Protein AF-A0A0E3ZX49-F1 (afdb_monomer_lite)

Fol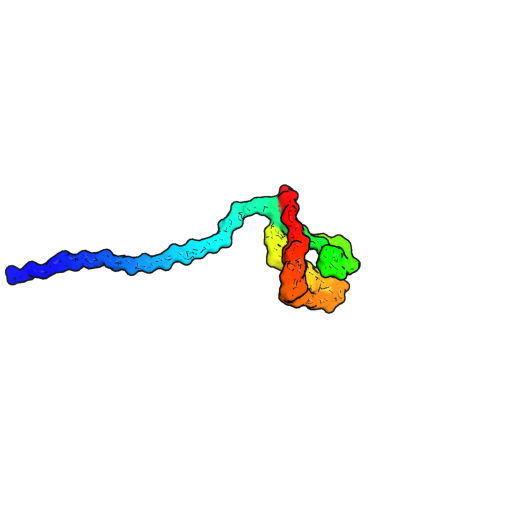dseek 3Di:
DDDDDDDDPPDDDDDPPPDDDDPDDDQWKKKFAVVVLVDPDRDIAIDPDLVNSLVVVQVCCCPPVVDHCDVVSSVVRSVRIDTDRD

pLDDT: mean 75.75, std 14.49, range [48.06, 90.0]

Structure (mmCIF, N/CA/C/O backbone):
data_AF-A0A0E3ZX49-F1
#
_entry.id   AF-A0A0E3ZX49-F1
#
loop_
_atom_site.group_PDB
_atom_site.id
_atom_site.type_symbol
_atom_site.label_atom_id
_atom_site.label_alt_id
_atom_site.label_comp_id
_atom_site.label_asym_id
_atom_site.label_entity_id
_atom_site.label_seq_id
_atom_site.pdbx_PDB_ins_code
_atom_site.Cartn_x
_atom_site.Cartn_y
_atom_site.Cartn_z
_atom_site.occupancy
_atom_site.B_iso_or_equiv
_atom_site.auth_seq_id
_atom_site.auth_comp_id
_atom_site.auth_asym_id
_atom_site.auth_atom_id
_atom_site.pdbx_PDB_model_num
ATOM 1 N N . MET A 1 1 ? -60.292 46.995 22.187 1.00 53.12 1 MET A N 1
ATOM 2 C CA . MET A 1 1 ? -59.054 47.619 22.697 1.00 53.12 1 MET A CA 1
ATOM 3 C C . MET A 1 1 ? -58.314 46.624 23.582 1.00 53.12 1 MET A C 1
ATOM 5 O O . MET A 1 1 ? -58.605 46.565 24.762 1.00 53.12 1 MET A O 1
ATOM 9 N N . TYR A 1 2 ? -57.382 45.844 23.040 1.00 48.06 2 TYR A N 1
ATOM 10 C CA . TYR A 1 2 ? -56.096 45.624 23.704 1.00 48.06 2 TYR A CA 1
ATOM 11 C C . TYR A 1 2 ? -55.120 45.072 22.672 1.00 48.06 2 TYR A C 1
ATOM 13 O O . TYR A 1 2 ? -55.364 44.065 22.015 1.00 48.06 2 TYR A O 1
ATOM 21 N N . ARG A 1 3 ? -54.074 45.858 22.467 1.00 54.31 3 ARG A N 1
ATOM 22 C CA . ARG A 1 3 ? -53.011 45.702 21.490 1.00 54.31 3 ARG A CA 1
ATOM 23 C C . ARG A 1 3 ? -51.945 44.856 22.169 1.00 54.31 3 ARG A C 1
ATOM 25 O O . ARG A 1 3 ? -51.405 45.291 23.182 1.00 54.31 3 ARG A O 1
ATOM 32 N N . GLN A 1 4 ? -51.643 43.683 21.633 1.00 60.09 4 GLN A N 1
ATOM 33 C CA . GLN A 1 4 ? -50.444 42.951 22.020 1.00 60.09 4 GLN A CA 1
ATOM 34 C C . GLN A 1 4 ? -49.654 42.516 20.787 1.00 60.09 4 GLN A C 1
ATOM 36 O O . GLN A 1 4 ? -50.223 42.397 19.701 1.00 60.09 4 GLN A O 1
ATOM 41 N N . PRO A 1 5 ? -48.323 42.470 20.930 1.00 54.34 5 PRO A N 1
ATOM 42 C CA . PRO A 1 5 ? -47.425 43.071 19.966 1.00 54.34 5 PRO A CA 1
ATOM 43 C C . PRO A 1 5 ? -46.754 42.031 19.074 1.00 54.34 5 PRO A C 1
ATOM 45 O O . PRO A 1 5 ? -46.643 40.857 19.407 1.00 54.34 5 PRO A O 1
ATOM 48 N N . THR A 1 6 ? -46.293 42.525 17.931 1.00 58.28 6 THR A N 1
ATOM 49 C CA . THR A 1 6 ? -45.397 41.882 16.970 1.00 58.28 6 THR A CA 1
ATOM 50 C C . THR A 1 6 ? -44.319 41.045 17.659 1.00 58.28 6 THR A C 1
ATOM 52 O O . THR A 1 6 ? -43.350 41.590 18.191 1.00 58.28 6 THR A O 1
ATOM 55 N N . ILE A 1 7 ? -44.480 39.720 17.629 1.00 62.59 7 ILE A N 1
ATOM 56 C CA . ILE A 1 7 ? -43.449 38.783 18.066 1.00 62.59 7 ILE A CA 1
ATOM 57 C C . ILE A 1 7 ? -42.445 38.656 16.925 1.00 62.59 7 ILE A C 1
ATOM 59 O O . ILE A 1 7 ? -42.663 37.996 15.911 1.00 62.59 7 ILE A O 1
ATOM 63 N N . TYR A 1 8 ? -41.348 39.366 17.125 1.00 51.84 8 TYR A N 1
ATOM 64 C CA . TYR A 1 8 ? -40.082 39.230 16.436 1.00 51.84 8 TYR A CA 1
ATOM 65 C C . TYR A 1 8 ? -39.565 37.797 16.662 1.00 51.84 8 TYR A C 1
ATOM 67 O O . TYR A 1 8 ? -39.119 37.466 17.758 1.00 51.84 8 TYR A O 1
ATOM 75 N N . LEU A 1 9 ? -39.644 36.927 15.653 1.00 60.62 9 LEU A N 1
ATOM 76 C CA . LEU A 1 9 ? -39.003 35.608 15.678 1.00 60.62 9 LEU A CA 1
ATOM 77 C C . LEU A 1 9 ? -37.797 35.617 14.738 1.00 60.62 9 LEU A C 1
ATOM 79 O O . LEU A 1 9 ? -37.826 35.062 13.646 1.00 60.62 9 LEU A O 1
ATOM 83 N N . ASN A 1 10 ? -36.710 36.228 15.209 1.00 51.97 10 ASN A N 1
ATOM 84 C CA . ASN A 1 10 ? -35.368 35.841 14.787 1.00 51.97 10 ASN A CA 1
ATOM 85 C C . ASN A 1 10 ? -35.003 34.561 15.544 1.00 51.97 10 ASN A C 1
ATOM 87 O O . ASN A 1 10 ? -34.415 34.620 16.624 1.00 51.97 10 ASN A O 1
ATOM 91 N N . PHE A 1 11 ? -35.376 33.406 14.992 1.00 56.41 11 PHE A N 1
ATOM 92 C CA . PHE A 1 11 ? -34.892 32.117 15.475 1.00 56.41 11 PHE A CA 1
ATOM 93 C C . PHE A 1 11 ? -33.744 31.629 14.601 1.00 56.41 11 PHE A C 1
ATOM 95 O O . PHE A 1 11 ? -33.904 31.142 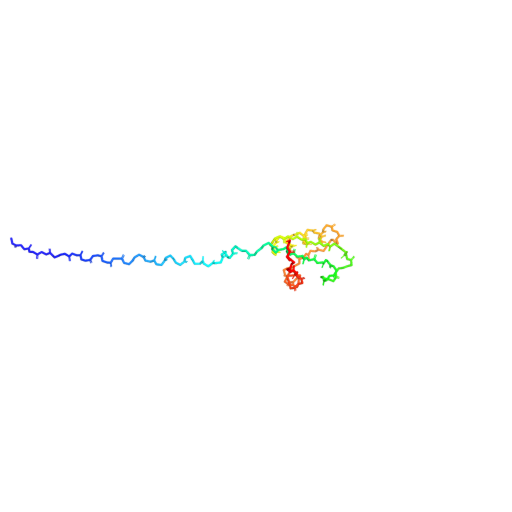13.484 1.00 56.41 11 PHE A O 1
ATOM 102 N N . LEU A 1 12 ? -32.565 31.798 15.188 1.00 58.41 12 LEU A N 1
ATOM 103 C CA . LEU A 1 12 ? -31.305 31.158 14.865 1.00 58.41 12 LEU A CA 1
ATOM 104 C C . LEU A 1 12 ? -31.507 29.649 14.656 1.00 58.41 12 LEU A C 1
ATOM 106 O O . LEU A 1 12 ? -31.627 28.896 15.622 1.00 58.41 12 LEU A O 1
ATOM 110 N N . THR A 1 13 ? -31.470 29.189 13.407 1.00 57.88 13 THR A N 1
ATOM 111 C CA . THR A 1 13 ? -31.222 27.776 13.096 1.00 57.88 13 THR A CA 1
ATOM 112 C C . THR A 1 13 ? -29.762 27.613 12.684 1.00 57.88 13 THR A C 1
ATOM 114 O O . THR A 1 13 ? -29.341 27.833 11.557 1.00 57.88 13 THR A O 1
ATOM 117 N N . SER A 1 14 ? -28.973 27.343 13.721 1.00 57.75 14 SER A N 1
ATOM 118 C CA . SER A 1 14 ? -27.861 26.396 13.776 1.00 57.75 14 SER A CA 1
ATOM 119 C C . SER A 1 14 ? -27.055 26.120 12.493 1.00 57.75 14 SER A C 1
ATOM 121 O O . SER A 1 14 ? -27.492 25.413 11.592 1.00 57.75 14 SER A O 1
ATOM 123 N N . LYS A 1 15 ? -25.800 26.594 12.511 1.00 54.00 15 LYS A N 1
ATOM 124 C CA . LYS A 1 15 ? -24.579 25.923 12.022 1.00 54.00 15 LYS A CA 1
ATOM 125 C C . LYS A 1 15 ? -24.802 24.630 11.210 1.00 54.00 15 LYS A C 1
ATOM 127 O O . LYS A 1 15 ? -24.774 23.538 11.769 1.00 54.00 15 LYS A O 1
ATOM 132 N N . ALA A 1 16 ? -24.786 24.741 9.886 1.00 53.44 16 ALA A N 1
ATOM 133 C CA . ALA A 1 16 ? -24.242 23.687 9.034 1.00 53.44 16 ALA A CA 1
ATOM 134 C C . ALA A 1 16 ? -22.779 24.035 8.718 1.00 53.44 16 ALA A C 1
ATOM 136 O O . ALA A 1 16 ? -22.456 24.600 7.678 1.00 53.44 16 ALA A O 1
ATOM 137 N N . LYS A 1 17 ? -21.875 23.734 9.659 1.00 50.78 17 LYS A N 1
ATOM 138 C CA . LYS A 1 17 ? -20.460 23.536 9.326 1.00 50.78 17 LYS A CA 1
ATOM 139 C C . LYS A 1 17 ? -20.336 22.135 8.719 1.00 50.78 17 LYS A C 1
ATOM 141 O O . LYS A 1 17 ? -20.000 21.197 9.430 1.00 50.78 17 LYS A O 1
ATOM 146 N N .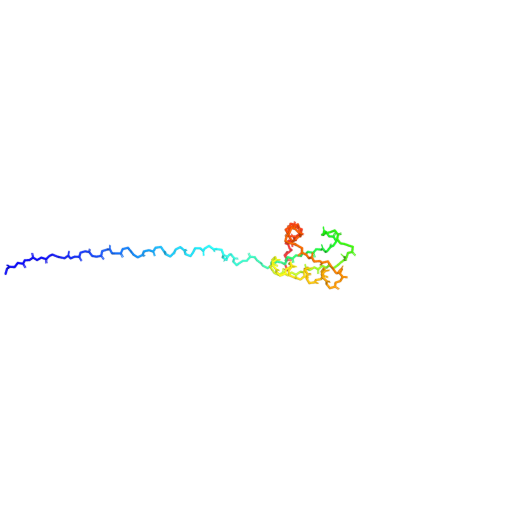 ALA A 1 18 ? -20.610 21.998 7.426 1.00 49.12 18 ALA A N 1
ATOM 147 C CA . ALA A 1 18 ? -19.923 20.986 6.628 1.00 49.12 18 ALA A CA 1
ATOM 148 C C . ALA A 1 18 ? -18.526 21.578 6.377 1.00 49.12 18 ALA A C 1
ATOM 150 O O . ALA A 1 18 ? -18.357 22.475 5.561 1.00 49.12 18 ALA A O 1
ATOM 151 N N . SER A 1 19 ? -17.570 21.385 7.288 1.00 48.75 19 SER A N 1
ATOM 152 C CA . SER A 1 19 ? -16.635 20.260 7.201 1.00 48.75 19 SER A CA 1
ATOM 153 C C . SER A 1 19 ? -16.275 20.026 5.729 1.00 48.75 19 SER A C 1
ATOM 155 O O . SER A 1 19 ? -17.015 19.368 5.015 1.00 48.75 19 SER A O 1
ATOM 157 N N . LEU A 1 20 ? -15.355 20.824 5.189 1.00 49.06 20 LEU A N 1
ATOM 158 C CA . LEU A 1 20 ? -13.934 20.474 5.158 1.00 49.06 20 LEU A CA 1
ATOM 159 C C . LEU A 1 20 ? -13.674 19.241 4.275 1.00 49.06 20 LEU A C 1
ATOM 161 O O . LEU A 1 20 ? -14.129 18.150 4.589 1.00 49.06 20 LEU A O 1
ATOM 165 N N . PHE A 1 21 ? -12.818 19.453 3.268 1.00 53.53 21 PHE A N 1
ATOM 166 C CA . PHE A 1 21 ? -11.908 18.456 2.691 1.00 53.53 21 PHE A CA 1
ATOM 167 C C . PHE A 1 21 ? -12.418 17.511 1.599 1.00 53.53 21 PHE A C 1
ATOM 169 O O . PHE A 1 21 ? -12.231 16.308 1.687 1.00 53.53 21 PHE A O 1
ATOM 176 N N . GLN A 1 22 ? -12.819 18.041 0.449 1.00 58.56 22 GLN A N 1
ATOM 177 C CA . GLN A 1 22 ? -12.349 17.417 -0.789 1.00 58.56 22 GLN A CA 1
ATOM 178 C C . GLN A 1 22 ? -11.798 18.516 -1.683 1.00 58.56 22 GLN A C 1
ATOM 180 O O . GLN A 1 22 ? -12.533 19.135 -2.439 1.00 58.56 22 GLN A O 1
ATOM 185 N N . ASN A 1 23 ? -10.496 18.783 -1.536 1.00 53.88 23 ASN A N 1
ATOM 186 C CA . ASN A 1 23 ? -9.706 19.382 -2.605 1.00 53.88 23 ASN A CA 1
ATOM 187 C C . ASN A 1 23 ? -9.733 18.387 -3.772 1.00 53.88 23 ASN A C 1
ATOM 189 O O . ASN A 1 23 ? -9.166 17.304 -3.619 1.00 53.88 23 ASN A O 1
ATOM 193 N N . PRO A 1 24 ? -10.356 18.688 -4.918 1.00 69.94 24 PRO A N 1
ATOM 194 C CA . PRO A 1 24 ? -10.211 17.856 -6.092 1.00 69.94 24 PRO A CA 1
ATOM 195 C C . PRO A 1 24 ? -9.143 18.489 -6.985 1.00 69.94 24 PRO A C 1
ATOM 197 O O . PRO A 1 24 ? -9.458 19.379 -7.770 1.00 69.94 24 PRO A O 1
ATOM 200 N N . ASN A 1 25 ? -7.880 18.087 -6.814 1.00 59.53 25 ASN A N 1
ATOM 201 C CA . ASN A 1 25 ? -6.852 17.991 -7.870 1.00 59.53 25 ASN A CA 1
ATOM 202 C C . ASN A 1 25 ? -5.482 17.693 -7.245 1.00 59.53 25 ASN A C 1
ATOM 204 O O . ASN A 1 25 ? -5.280 18.099 -6.100 1.00 59.53 25 ASN A O 1
ATOM 208 N N . PRO A 1 26 ? -4.500 17.113 -7.964 1.00 58.84 26 PRO A N 1
ATOM 209 C CA . PRO A 1 26 ? -4.393 16.929 -9.417 1.00 58.84 26 PRO A CA 1
ATOM 210 C C . PRO A 1 26 ? -4.268 15.460 -9.845 1.00 58.84 26 PRO A C 1
ATOM 212 O O . PRO A 1 26 ? -4.321 14.560 -9.018 1.00 58.84 26 PRO A O 1
ATOM 215 N N . THR A 1 27 ? -4.100 15.233 -11.144 1.00 63.59 27 THR A N 1
ATOM 216 C CA . THR A 1 27 ? -3.607 14.023 -11.828 1.00 63.59 27 THR A CA 1
ATOM 217 C C . THR A 1 27 ? -2.272 13.502 -11.258 1.00 63.59 27 THR A C 1
ATOM 219 O O . THR A 1 27 ? -1.262 13.435 -11.952 1.00 63.59 27 THR A O 1
ATOM 222 N N . ILE A 1 28 ? -2.237 13.194 -9.966 1.00 71.38 28 ILE A N 1
ATOM 223 C CA . ILE A 1 28 ? -1.075 12.719 -9.226 1.00 71.38 28 ILE A CA 1
ATOM 224 C C . ILE A 1 28 ? -1.297 11.238 -8.972 1.00 71.38 28 ILE A C 1
ATOM 226 O O . ILE A 1 28 ? -2.221 10.835 -8.262 1.00 71.38 28 ILE A O 1
ATOM 230 N N . MET A 1 29 ? -0.462 10.433 -9.611 1.00 85.56 29 MET A N 1
ATOM 231 C CA . MET A 1 29 ? -0.391 9.003 -9.404 1.00 85.56 29 MET A CA 1
ATOM 232 C C . MET A 1 29 ? 0.483 8.752 -8.182 1.00 85.56 29 MET A C 1
ATOM 234 O O . MET A 1 29 ? 1.664 9.096 -8.160 1.00 85.56 29 MET A O 1
ATOM 238 N N . LYS A 1 30 ? -0.096 8.136 -7.160 1.00 88.75 30 LYS A N 1
ATOM 239 C CA . LYS A 1 30 ? 0.652 7.679 -5.999 1.00 88.75 30 LYS A CA 1
ATOM 240 C C . LYS A 1 30 ? 1.302 6.347 -6.330 1.00 88.75 30 LYS A C 1
ATOM 242 O O . LYS A 1 30 ? 0.607 5.397 -6.684 1.00 88.75 30 LYS A O 1
ATOM 247 N N . THR A 1 31 ? 2.616 6.279 -6.193 1.00 89.94 31 THR A N 1
ATOM 248 C CA . THR A 1 31 ? 3.433 5.104 -6.489 1.00 89.94 31 THR A CA 1
ATOM 249 C C . THR A 1 31 ? 4.104 4.605 -5.209 1.00 89.94 31 THR A C 1
ATOM 251 O O . THR A 1 31 ? 4.676 5.384 -4.449 1.00 89.94 31 THR A O 1
ATOM 254 N N . LEU A 1 32 ? 4.061 3.297 -4.971 1.00 89.44 32 LEU A N 1
ATOM 255 C CA . LEU A 1 32 ? 4.749 2.611 -3.882 1.00 89.44 32 LEU A CA 1
ATOM 256 C C . LEU A 1 32 ? 5.597 1.474 -4.449 1.00 89.44 32 LEU A C 1
ATOM 258 O O . LEU A 1 32 ? 5.084 0.602 -5.149 1.00 89.44 32 LEU A O 1
ATOM 262 N N . HIS A 1 33 ? 6.874 1.440 -4.080 1.00 90.00 33 HIS A N 1
ATOM 263 C CA . HIS A 1 33 ? 7.761 0.324 -4.384 1.00 90.00 33 HIS A CA 1
ATOM 264 C C . HIS A 1 33 ? 7.828 -0.631 -3.190 1.00 90.00 33 HIS A C 1
ATOM 266 O O . HIS A 1 33 ? 8.166 -0.223 -2.077 1.00 90.00 33 HIS A O 1
ATOM 272 N N . CYS A 1 34 ? 7.558 -1.919 -3.409 1.00 86.31 34 CYS A N 1
ATOM 273 C CA . CYS A 1 34 ? 7.648 -2.924 -2.345 1.00 86.31 34 CYS A CA 1
ATOM 274 C C . CYS A 1 34 ? 9.074 -3.046 -1.774 1.00 86.31 34 CYS A C 1
ATOM 276 O O . CYS A 1 34 ? 9.234 -3.282 -0.576 1.00 86.31 34 CYS A O 1
ATOM 278 N N . ARG A 1 35 ? 10.097 -2.787 -2.600 1.00 86.50 35 ARG A N 1
ATOM 279 C CA . ARG A 1 35 ? 11.501 -2.705 -2.174 1.00 86.50 35 ARG A CA 1
ATOM 280 C C . ARG A 1 35 ? 11.750 -1.634 -1.114 1.00 86.50 35 ARG A C 1
ATOM 282 O O . ARG A 1 35 ? 12.474 -1.892 -0.155 1.00 86.50 35 ARG A O 1
ATOM 289 N N . ASP A 1 36 ? 11.123 -0.468 -1.247 1.00 85.06 36 ASP A N 1
ATOM 290 C CA . ASP A 1 36 ? 11.295 0.633 -0.291 1.00 85.06 36 ASP A CA 1
ATOM 291 C C . ASP A 1 36 ? 10.672 0.298 1.069 1.00 85.06 36 ASP A C 1
ATOM 293 O O . ASP A 1 36 ? 11.147 0.759 2.105 1.00 85.06 36 ASP A O 1
ATOM 297 N N . ALA A 1 37 ? 9.641 -0.553 1.080 1.00 81.38 37 ALA A N 1
ATOM 298 C CA . ALA A 1 37 ? 9.011 -1.061 2.296 1.00 81.38 37 ALA A CA 1
ATOM 299 C C . ALA A 1 37 ? 9.831 -2.161 3.005 1.00 81.38 37 ALA A C 1
ATOM 301 O O . ALA A 1 37 ? 9.402 -2.662 4.043 1.00 81.38 37 ALA A O 1
ATOM 302 N N . GLY A 1 38 ? 11.004 -2.527 2.475 1.00 80.00 38 GLY A N 1
ATOM 303 C CA . GLY A 1 38 ? 11.891 -3.537 3.057 1.00 80.00 38 GLY A CA 1
ATOM 304 C C . GLY A 1 38 ? 11.595 -4.972 2.615 1.00 80.00 38 GLY A C 1
ATOM 305 O O . GLY A 1 38 ? 12.124 -5.908 3.212 1.00 80.00 38 GLY A O 1
ATOM 306 N N . PHE A 1 39 ? 10.769 -5.159 1.582 1.00 80.81 39 PHE A N 1
ATOM 307 C CA . PHE A 1 39 ? 10.534 -6.469 0.974 1.00 80.81 39 PHE A CA 1
ATOM 308 C C . PHE A 1 39 ? 11.489 -6.705 -0.198 1.00 80.81 39 PHE A C 1
ATOM 310 O O . PHE A 1 39 ? 11.784 -5.791 -0.963 1.00 80.81 39 PHE A O 1
ATOM 317 N N . ASP A 1 40 ? 11.923 -7.948 -0.403 1.00 80.94 40 ASP A N 1
ATOM 318 C CA . ASP A 1 40 ? 12.734 -8.330 -1.568 1.00 80.94 40 ASP A CA 1
ATOM 319 C C . ASP A 1 40 ? 11.847 -8.564 -2.808 1.00 80.94 40 ASP A C 1
ATOM 321 O O . ASP A 1 40 ? 11.785 -9.651 -3.379 1.00 80.94 40 ASP A O 1
ATOM 325 N N . CYS A 1 41 ? 11.051 -7.549 -3.160 1.00 83.31 41 CYS A N 1
ATOM 326 C CA . CYS A 1 41 ? 10.090 -7.597 -4.256 1.00 83.31 41 CYS A CA 1
ATOM 327 C C . CYS A 1 41 ? 10.161 -6.317 -5.098 1.00 83.31 41 CYS A C 1
ATOM 329 O O . CYS A 1 41 ? 10.108 -5.204 -4.573 1.00 83.31 41 CYS A O 1
ATOM 331 N N . GLU A 1 42 ? 10.248 -6.475 -6.421 1.00 84.88 42 GLU A N 1
ATOM 332 C CA . GLU A 1 42 ? 10.276 -5.365 -7.388 1.00 84.88 42 GLU A CA 1
ATOM 333 C C . GLU A 1 42 ? 8.876 -4.882 -7.796 1.00 84.88 42 GLU A C 1
ATOM 335 O O . GLU A 1 42 ? 8.737 -4.060 -8.701 1.00 84.88 42 GLU A O 1
ATOM 340 N N . ALA A 1 43 ? 7.826 -5.375 -7.135 1.00 84.44 43 ALA A N 1
ATOM 341 C CA . ALA A 1 43 ? 6.465 -4.939 -7.391 1.00 84.44 43 ALA A CA 1
ATOM 342 C C . ALA A 1 43 ? 6.299 -3.440 -7.100 1.00 84.44 43 ALA A C 1
ATOM 344 O O . ALA A 1 43 ? 6.779 -2.906 -6.094 1.00 84.44 43 ALA A O 1
ATOM 345 N N . VAL A 1 44 ? 5.592 -2.771 -8.010 1.00 88.81 44 VAL A N 1
ATOM 346 C CA . VAL A 1 44 ? 5.271 -1.349 -7.924 1.00 88.81 44 VAL A CA 1
ATOM 347 C C . VAL A 1 44 ? 3.760 -1.205 -7.940 1.00 88.81 44 VAL A C 1
ATOM 349 O O . VAL A 1 44 ? 3.099 -1.613 -8.894 1.00 88.81 44 VAL A O 1
ATOM 352 N N . VAL A 1 45 ? 3.217 -0.629 -6.875 1.00 88.88 45 VAL A N 1
ATOM 353 C CA . VAL A 1 45 ? 1.789 -0.369 -6.715 1.00 88.88 45 VAL A CA 1
ATOM 354 C C . VAL A 1 45 ? 1.530 1.085 -7.070 1.00 88.88 45 VAL A C 1
ATOM 356 O O . VAL A 1 45 ? 2.154 1.974 -6.497 1.00 88.88 45 VAL A O 1
ATOM 359 N N . LYS A 1 46 ? 0.618 1.335 -8.011 1.00 88.88 46 LYS A N 1
ATOM 360 C CA . LYS A 1 46 ? 0.240 2.687 -8.432 1.00 88.88 46 LYS A CA 1
ATOM 361 C C . LYS A 1 46 ? -1.263 2.877 -8.300 1.00 88.88 46 LYS A C 1
ATOM 363 O O . LYS A 1 46 ? -2.024 2.054 -8.806 1.00 88.88 46 LYS A O 1
ATOM 368 N N . ALA A 1 47 ? -1.693 3.942 -7.633 1.00 87.06 47 ALA A N 1
ATOM 369 C CA . ALA A 1 47 ? -3.105 4.294 -7.546 1.00 87.06 47 ALA A CA 1
ATOM 370 C C . ALA A 1 47 ? -3.313 5.800 -7.375 1.00 87.06 47 ALA A C 1
ATOM 372 O O . ALA A 1 47 ? -2.387 6.562 -7.118 1.00 87.06 47 ALA A O 1
ATOM 373 N N . THR A 1 48 ? -4.559 6.239 -7.502 1.00 84.06 48 THR A N 1
ATOM 374 C CA . THR A 1 48 ? -4.940 7.646 -7.331 1.00 84.06 48 THR A CA 1
ATOM 375 C C . THR A 1 48 ? -4.996 8.074 -5.868 1.00 84.06 48 THR A C 1
ATOM 377 O O . THR A 1 48 ? -4.773 9.240 -5.539 1.00 84.06 48 THR A O 1
ATOM 380 N N . THR A 1 49 ? -5.276 7.135 -4.965 1.00 85.50 49 THR A N 1
ATOM 381 C CA . THR A 1 49 ? -5.423 7.409 -3.534 1.00 85.50 49 THR A CA 1
ATOM 382 C C . THR A 1 49 ? -4.453 6.582 -2.699 1.00 85.50 49 THR A C 1
ATOM 384 O O . THR A 1 49 ? -4.052 5.485 -3.078 1.00 85.50 49 THR A O 1
ATOM 387 N N . GLU A 1 50 ? -4.079 7.101 -1.528 1.00 85.94 50 GLU A N 1
ATOM 388 C CA . GLU A 1 50 ? -3.212 6.370 -0.591 1.00 85.94 50 GLU A CA 1
ATOM 389 C C . GLU A 1 50 ? -3.881 5.091 -0.090 1.00 85.94 50 GLU A C 1
ATOM 391 O O . GLU A 1 50 ? -3.224 4.067 0.056 1.00 85.94 50 GLU A O 1
ATOM 396 N N . GLU A 1 51 ? -5.191 5.136 0.155 1.00 86.25 51 GLU A N 1
ATOM 397 C CA . GLU A 1 51 ? -5.953 3.972 0.604 1.00 86.25 51 GLU A CA 1
ATOM 398 C C . GLU A 1 51 ? -5.942 2.853 -0.439 1.00 86.25 51 GLU A C 1
ATOM 400 O O . GLU A 1 51 ? -5.734 1.695 -0.080 1.00 86.25 51 GLU A O 1
ATOM 405 N N . GLU A 1 52 ? -6.093 3.174 -1.727 1.00 87.31 52 GLU A N 1
ATOM 406 C CA . GLU A 1 52 ? -5.975 2.180 -2.798 1.00 87.31 52 GLU A CA 1
ATOM 407 C C . GLU A 1 52 ? -4.569 1.591 -2.882 1.00 87.31 52 GLU A C 1
ATOM 409 O O . GLU A 1 52 ? -4.440 0.370 -2.986 1.00 87.31 52 GLU A O 1
ATOM 414 N N . VAL A 1 53 ? -3.525 2.426 -2.787 1.00 88.75 53 VAL A N 1
ATOM 415 C CA . VAL A 1 53 ? -2.135 1.943 -2.759 1.00 88.75 53 VAL A CA 1
ATOM 416 C C . VAL A 1 53 ? -1.937 0.960 -1.604 1.00 88.75 53 VAL A C 1
ATOM 418 O O . VAL A 1 53 ? -1.376 -0.117 -1.794 1.00 88.75 53 VAL A O 1
ATOM 421 N N . LEU A 1 54 ? -2.432 1.284 -0.410 1.00 88.50 54 LEU A N 1
ATOM 422 C CA . LEU A 1 54 ? -2.275 0.427 0.766 1.00 88.50 54 LEU A CA 1
ATOM 423 C C . LEU A 1 54 ? -3.084 -0.856 0.677 1.00 88.50 54 LEU A C 1
ATOM 425 O O . LEU A 1 54 ? -2.577 -1.907 1.056 1.00 88.50 54 LEU A O 1
ATOM 429 N N . ASN A 1 55 ? -4.311 -0.791 0.164 1.00 89.88 55 ASN A N 1
ATOM 430 C CA . ASN A 1 55 ? -5.133 -1.977 -0.042 1.00 89.88 55 ASN A CA 1
ATOM 431 C C . ASN A 1 55 ? -4.463 -2.934 -1.034 1.00 89.88 55 ASN A C 1
ATOM 433 O O . ASN A 1 55 ? -4.355 -4.128 -0.761 1.00 89.88 55 ASN A O 1
ATOM 437 N N . GLN A 1 56 ? -3.952 -2.414 -2.153 1.00 89.62 56 GLN A N 1
ATOM 438 C CA . GLN A 1 56 ? -3.228 -3.221 -3.137 1.00 89.62 56 GLN A CA 1
ATOM 439 C C . GLN A 1 56 ? -1.924 -3.790 -2.560 1.00 89.62 56 GLN A C 1
ATOM 441 O O . GLN A 1 56 ? -1.641 -4.976 -2.739 1.00 89.62 56 GLN A O 1
ATOM 446 N N . ALA A 1 57 ? -1.162 -2.986 -1.812 1.00 88.19 57 ALA A N 1
ATOM 447 C CA . ALA A 1 57 ? 0.051 -3.440 -1.137 1.00 88.19 57 ALA A CA 1
ATOM 448 C C . ALA A 1 57 ? -0.240 -4.521 -0.081 1.00 88.19 57 ALA A C 1
ATOM 450 O O . ALA A 1 57 ? 0.507 -5.492 0.019 1.00 88.19 57 ALA A O 1
ATOM 451 N N . ALA A 1 58 ? -1.339 -4.397 0.669 1.00 88.88 58 ALA A N 1
ATOM 452 C CA . ALA A 1 58 ? -1.757 -5.372 1.674 1.00 88.88 58 ALA A CA 1
ATOM 453 C C . ALA A 1 58 ? -2.161 -6.710 1.054 1.00 88.88 58 ALA A C 1
ATOM 455 O O . ALA A 1 58 ? -1.718 -7.759 1.526 1.00 88.88 58 ALA A O 1
ATOM 456 N N . VAL A 1 59 ? -2.941 -6.676 -0.032 1.00 89.50 59 VAL A N 1
ATOM 457 C CA . VAL A 1 59 ? -3.281 -7.884 -0.794 1.00 89.50 59 VAL A CA 1
ATOM 458 C C . VAL A 1 59 ? -2.009 -8.538 -1.322 1.00 89.50 59 VAL A C 1
ATOM 460 O O . VAL A 1 59 ? -1.804 -9.723 -1.081 1.00 89.50 59 VAL A O 1
ATOM 463 N N . HIS A 1 60 ? -1.117 -7.773 -1.958 1.00 88.19 60 HIS A N 1
ATOM 464 C CA . HIS A 1 60 ? 0.139 -8.302 -2.489 1.00 88.19 60 HIS A CA 1
ATOM 465 C C . HIS A 1 60 ? 1.005 -8.951 -1.399 1.00 88.19 60 HIS A C 1
ATOM 467 O O . HIS A 1 60 ? 1.458 -10.084 -1.564 1.00 88.19 60 HIS A O 1
ATOM 473 N N . ALA A 1 61 ? 1.196 -8.273 -0.267 1.00 87.25 61 ALA A N 1
ATOM 474 C CA . ALA A 1 61 ? 1.971 -8.790 0.857 1.00 87.25 61 ALA A CA 1
ATOM 475 C C . ALA A 1 61 ? 1.395 -10.109 1.398 1.00 87.25 61 ALA A C 1
ATOM 477 O O . ALA A 1 61 ? 2.150 -11.049 1.658 1.00 87.25 61 ALA A O 1
ATOM 478 N N . GLN A 1 62 ? 0.068 -10.218 1.493 1.00 89.00 62 GLN A N 1
ATOM 479 C CA . GLN A 1 62 ? -0.588 -11.436 1.957 1.00 89.00 62 GLN A CA 1
ATOM 480 C C . GLN A 1 62 ? -0.505 -12.566 0.921 1.00 89.00 62 GLN A C 1
ATOM 482 O O . GLN A 1 62 ? -0.221 -13.703 1.288 1.00 89.00 62 GLN A O 1
ATOM 487 N N . THR A 1 63 ? -0.721 -12.280 -0.365 1.00 88.19 63 THR A N 1
ATOM 488 C CA . THR A 1 63 ? -0.771 -13.315 -1.410 1.00 88.19 63 THR A CA 1
ATOM 489 C C . THR A 1 63 ? 0.605 -13.796 -1.860 1.00 88.19 63 THR A C 1
ATOM 491 O O . THR A 1 63 ? 0.755 -14.967 -2.191 1.00 88.19 63 THR A O 1
ATOM 494 N N . VAL A 1 64 ? 1.600 -12.903 -1.905 1.00 86.81 64 VAL A N 1
ATOM 495 C CA . VAL A 1 64 ? 2.947 -13.203 -2.427 1.00 86.81 64 VAL A CA 1
A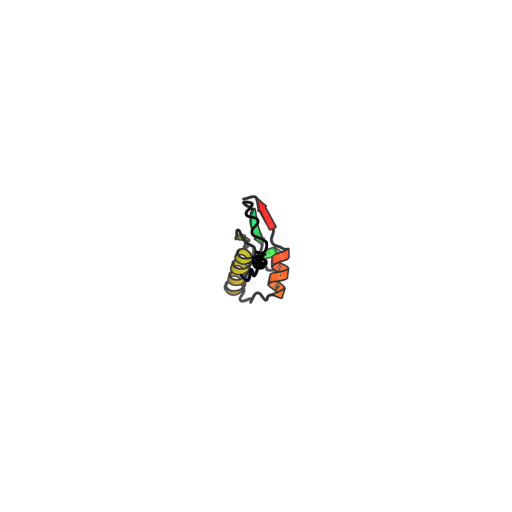TOM 496 C C . VAL A 1 64 ? 3.901 -13.595 -1.308 1.00 86.81 64 VAL A C 1
ATOM 498 O O . VAL A 1 64 ? 4.677 -14.534 -1.462 1.00 86.81 64 VAL A O 1
ATOM 501 N N . HIS A 1 65 ? 3.827 -12.904 -0.170 1.00 82.88 65 HIS A N 1
ATOM 502 C CA . HIS A 1 65 ? 4.758 -13.112 0.938 1.00 82.88 65 HIS A CA 1
ATOM 503 C C . HIS A 1 65 ? 4.117 -13.804 2.147 1.00 82.88 65 HIS A C 1
ATOM 505 O O . HIS A 1 65 ? 4.828 -14.151 3.087 1.00 82.88 65 HIS A O 1
ATOM 511 N N . GLY A 1 66 ? 2.795 -14.011 2.159 1.00 86.75 66 GLY A N 1
ATOM 512 C CA . GLY A 1 66 ? 2.098 -14.548 3.332 1.00 86.75 66 GLY A CA 1
ATOM 513 C C . GLY A 1 66 ? 2.152 -13.614 4.546 1.00 86.75 66 GLY A C 1
ATOM 514 O O . GLY A 1 66 ? 1.898 -14.051 5.667 1.00 86.75 66 GLY A O 1
ATOM 515 N N . VAL A 1 67 ? 2.504 -12.339 4.346 1.00 82.38 67 VAL A N 1
ATOM 516 C CA . VAL A 1 67 ? 2.680 -11.357 5.420 1.00 82.38 67 VAL A CA 1
ATOM 517 C C . VAL A 1 67 ? 1.408 -10.538 5.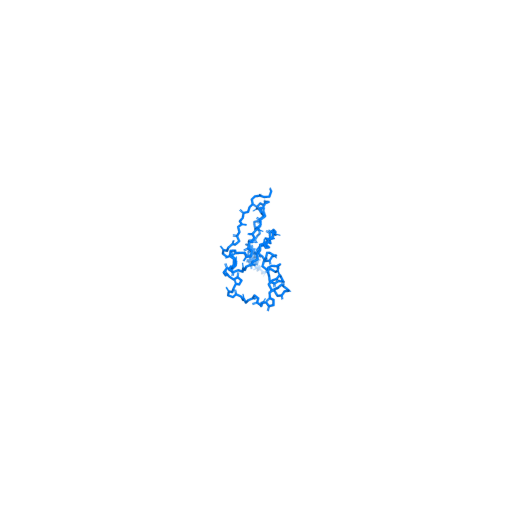565 1.00 82.38 67 VAL A C 1
ATOM 519 O O . VAL A 1 67 ? 0.883 -9.990 4.599 1.00 82.38 67 VAL A O 1
ATOM 522 N N . THR A 1 68 ? 0.916 -10.427 6.796 1.00 82.94 68 THR A N 1
ATOM 523 C CA . THR A 1 68 ? -0.199 -9.528 7.103 1.00 82.94 68 THR A CA 1
ATOM 524 C C . THR A 1 68 ? 0.343 -8.122 7.324 1.00 82.94 68 THR A C 1
ATOM 526 O O . THR A 1 68 ? 1.154 -7.903 8.223 1.00 82.94 68 THR A O 1
ATOM 529 N N . VAL A 1 69 ? -0.115 -7.164 6.519 1.00 82.62 69 VAL A N 1
ATOM 530 C CA . VAL A 1 69 ? 0.204 -5.746 6.720 1.00 82.62 69 VAL A CA 1
ATOM 531 C C . VAL A 1 69 ? -0.544 -5.253 7.954 1.00 82.62 69 VAL A C 1
ATOM 533 O O . VAL A 1 69 ? -1.765 -5.109 7.929 1.00 82.62 69 VAL A O 1
ATOM 536 N N . THR A 1 70 ? 0.180 -5.023 9.051 1.00 83.69 70 THR A N 1
ATOM 537 C CA . THR A 1 70 ? -0.394 -4.408 10.255 1.00 83.69 70 THR A CA 1
ATOM 538 C C . THR A 1 70 ? -0.544 -2.893 10.062 1.00 83.69 70 THR A C 1
ATOM 540 O O . THR A 1 70 ? 0.125 -2.313 9.201 1.00 83.69 70 THR A O 1
ATOM 543 N N . PRO A 1 71 ? -1.397 -2.210 10.845 1.00 80.06 71 PRO A N 1
ATOM 544 C CA . PRO A 1 71 ? -1.571 -0.759 10.754 1.00 80.06 71 PRO A CA 1
ATOM 545 C C . PRO A 1 71 ? -0.270 0.030 10.964 1.00 80.06 71 PRO A C 1
ATOM 547 O O . PRO A 1 71 ? -0.066 1.070 10.337 1.00 80.06 71 PRO A O 1
ATOM 550 N N . GLU A 1 72 ? 0.632 -0.475 11.807 1.00 83.62 72 GLU A N 1
ATOM 551 C CA . GLU A 1 72 ? 1.952 0.111 12.058 1.00 83.62 72 GLU A CA 1
ATOM 552 C C . GLU A 1 72 ? 2.837 0.020 10.811 1.00 83.62 72 GLU A C 1
ATOM 554 O O . GLU A 1 72 ? 3.467 1.004 10.421 1.00 83.62 72 GLU A O 1
ATOM 559 N N . LEU A 1 73 ? 2.829 -1.138 10.139 1.00 81.75 73 LEU A N 1
ATOM 560 C CA . LEU A 1 73 ? 3.523 -1.320 8.867 1.00 81.75 73 LEU A CA 1
ATOM 561 C C . LEU A 1 73 ? 2.910 -0.419 7.788 1.00 81.75 73 LEU A C 1
ATOM 563 O O . LEU A 1 73 ? 3.638 0.245 7.056 1.00 81.75 73 LEU A O 1
ATOM 567 N N . ALA A 1 74 ? 1.578 -0.332 7.728 1.00 83.38 74 ALA A N 1
ATOM 568 C CA . ALA A 1 74 ? 0.866 0.526 6.787 1.00 83.38 74 ALA A CA 1
ATOM 569 C C . ALA A 1 74 ? 1.219 2.011 6.971 1.00 83.38 74 ALA A C 1
ATOM 571 O O . ALA A 1 74 ? 1.344 2.730 5.984 1.00 83.38 74 ALA A O 1
ATOM 572 N N . ALA A 1 75 ? 1.424 2.481 8.205 1.00 86.25 75 ALA A N 1
ATOM 573 C CA . ALA A 1 75 ? 1.872 3.849 8.473 1.00 86.25 75 ALA A CA 1
ATOM 574 C C . ALA A 1 75 ? 3.308 4.108 7.973 1.00 86.25 75 ALA A C 1
ATOM 576 O O . ALA A 1 75 ? 3.590 5.172 7.413 1.00 86.25 75 ALA A O 1
ATOM 577 N N . GLY A 1 76 ? 4.199 3.122 8.117 1.00 84.69 76 GLY A N 1
ATOM 578 C CA . GLY A 1 76 ? 5.536 3.165 7.520 1.00 84.69 76 GLY A CA 1
ATOM 579 C C . GLY A 1 76 ? 5.475 3.196 5.991 1.00 84.69 76 GLY A C 1
ATOM 580 O O . GLY A 1 76 ? 6.066 4.071 5.365 1.00 84.69 76 GLY A O 1
ATOM 581 N N . ILE A 1 77 ? 4.669 2.310 5.401 1.00 84.75 77 ILE A N 1
ATOM 582 C CA . ILE A 1 77 ? 4.424 2.220 3.955 1.00 84.75 77 ILE A CA 1
ATOM 583 C C . ILE A 1 77 ? 3.843 3.532 3.413 1.00 84.75 77 ILE A C 1
ATOM 585 O O . ILE A 1 77 ? 4.316 4.015 2.391 1.00 84.75 77 ILE A O 1
ATOM 589 N N . LYS A 1 78 ? 2.894 4.164 4.120 1.00 85.69 78 LYS A N 1
ATOM 590 C CA . LYS A 1 78 ? 2.338 5.484 3.761 1.00 85.69 78 LYS A CA 1
ATOM 591 C C . LYS A 1 78 ? 3.419 6.544 3.575 1.00 85.69 78 LYS A C 1
ATOM 593 O O . LYS A 1 78 ? 3.348 7.323 2.634 1.00 85.69 78 LYS A O 1
ATOM 598 N N . SER A 1 79 ? 4.432 6.547 4.439 1.00 87.50 79 SER A N 1
ATOM 599 C CA . SER A 1 79 ? 5.535 7.517 4.378 1.00 87.50 79 SER A CA 1
ATOM 600 C C . SER A 1 79 ? 6.476 7.291 3.185 1.00 87.50 79 SER A C 1
ATOM 602 O O . SER A 1 79 ? 7.269 8.170 2.852 1.00 87.50 79 SER A O 1
ATOM 604 N N . LEU A 1 80 ? 6.404 6.117 2.552 1.00 87.75 80 LEU A N 1
ATOM 605 C CA . LEU A 1 80 ? 7.204 5.738 1.387 1.00 87.75 80 LEU A CA 1
ATOM 606 C C . LEU A 1 80 ? 6.471 5.972 0.060 1.00 87.75 80 LEU A C 1
ATOM 608 O O . LEU A 1 80 ? 7.094 5.878 -0.996 1.00 87.75 80 LEU A O 1
ATOM 612 N N . ILE A 1 81 ? 5.172 6.285 0.101 1.00 88.94 81 ILE A N 1
ATOM 613 C CA . ILE A 1 81 ? 4.384 6.590 -1.094 1.00 88.94 81 ILE A CA 1
ATOM 614 C C . ILE 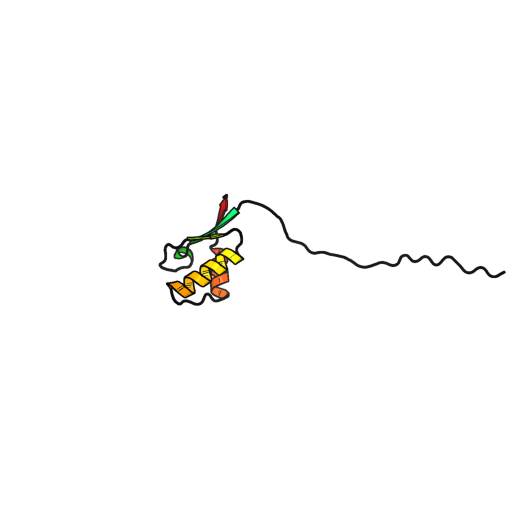A 1 81 ? 4.935 7.863 -1.748 1.00 88.94 81 ILE A C 1
ATOM 616 O O . ILE A 1 81 ? 5.176 8.875 -1.088 1.00 88.94 81 ILE A O 1
ATOM 620 N N . ARG A 1 82 ? 5.148 7.801 -3.063 1.00 88.06 82 ARG A N 1
ATOM 621 C CA . ARG A 1 82 ? 5.631 8.910 -3.886 1.00 88.06 82 ARG A CA 1
ATOM 622 C C . ARG A 1 82 ? 4.512 9.448 -4.755 1.00 88.06 82 ARG A C 1
ATOM 624 O O . ARG A 1 82 ? 3.779 8.682 -5.367 1.00 88.06 82 ARG A O 1
ATOM 631 N N . ASP A 1 83 ? 4.430 10.765 -4.832 1.00 87.12 83 ASP A N 1
ATOM 632 C CA . ASP A 1 83 ? 3.521 11.472 -5.720 1.00 87.12 83 ASP A CA 1
ATOM 633 C C . ASP A 1 83 ? 4.214 11.720 -7.064 1.00 87.12 83 ASP A C 1
ATOM 635 O O . ASP A 1 83 ? 5.137 12.533 -7.155 1.00 87.12 83 ASP A O 1
ATOM 639 N N . GLU A 1 84 ? 3.782 11.016 -8.108 1.00 76.62 84 GLU A N 1
ATOM 640 C CA . GLU A 1 84 ? 4.249 11.225 -9.479 1.00 76.62 84 GLU A CA 1
ATOM 641 C C . GLU A 1 84 ? 3.166 11.947 -10.298 1.00 76.62 84 GLU A C 1
ATOM 643 O O . GLU A 1 84 ? 1.994 11.567 -10.234 1.00 76.62 84 GLU A O 1
ATOM 648 N N . PRO A 1 85 ? 3.508 12.981 -11.087 1.00 66.75 85 PRO A N 1
ATOM 649 C CA . PRO A 1 85 ? 2.571 13.535 -12.058 1.00 66.75 85 PRO A CA 1
ATOM 650 C C . PRO A 1 85 ? 2.273 12.484 -13.140 1.00 66.75 85 PRO A C 1
ATOM 652 O O . PRO A 1 85 ? 3.204 11.936 -13.731 1.00 66.75 85 PRO A O 1
ATOM 655 N N . ALA A 1 86 ? 0.986 12.184 -13.346 1.00 57.44 86 ALA A N 1
ATOM 656 C CA . ALA A 1 86 ? 0.501 11.236 -14.354 1.00 57.44 86 ALA A CA 1
ATOM 657 C C . ALA A 1 86 ? 0.584 11.798 -15.780 1.00 57.44 86 ALA A C 1
ATOM 659 O O . ALA A 1 86 ? 0.341 13.017 -15.951 1.00 57.44 86 ALA A O 1
#

InterPro domains:
  IPR009409 Protein of unknown function DUF1059 [PF06348] (29-83)

Secondary structure (DSSP, 8-state):
---------------------------EEEEEETTTTT-S---EEEESSHHHHHHHHHHHHHHHH-----HHHHHHHHHH-EEEE-

Radius of gyration: 25.48 Å; chains: 1; bounding box: 72×62×38 Å

Sequence (86 aa):
MYRQPTIYLNFLTSKAKASLFQNPNPTIMKTLHCRDAGFDCEAVVKATTEEEVLNQAAVHAQTVHGVTVTPELAAGIKSLIRDEPA

Organism: NCBI:txid1379870